Protein AF-A0A923XX90-F1 (afdb_monomer_lite)

Sequence (79 aa):
YAFGIEPSTHHVLGDNAARDRGEMIWLTPRESRNYDSRFRVLDGAGDIAACQARIAAIAVQPGEDYPQPTGRFRPLTGR

pLDDT: mean 87.3, std 10.15, range [45.59, 98.5]

Foldseek 3Di:
DDDDDDDDQDDPVDDVVCVVVVSDDDADVPDDADADDDDDDQDDDVSVVVVVVVVVVVHDDDPDPDDDDPPDDDPRDDD

Structure (mmCIF, N/CA/C/O backbone):
data_AF-A0A923XX90-F1
#
_entry.id   AF-A0A923XX90-F1
#
loop_
_atom_site.group_PDB
_atom_site.id
_atom_site.type_symbol
_atom_site.label_atom_id
_atom_site.label_alt_id
_atom_site.label_comp_id
_atom_site.label_asym_id
_atom_site.label_entity_id
_atom_site.label_seq_id
_atom_site.pdbx_PDB_ins_code
_atom_site.Cartn_x
_atom_site.Cartn_y
_atom_site.Cartn_z
_atom_site.occupancy
_atom_site.B_iso_or_equiv
_atom_site.auth_seq_id
_atom_site.auth_comp_id
_atom_site.auth_asym_id
_atom_site.auth_atom_id
_atom_site.pdbx_PDB_model_num
ATOM 1 N N . TYR A 1 1 ? 4.693 13.890 14.072 1.00 87.44 1 TYR A N 1
ATOM 2 C CA . TYR A 1 1 ? 4.635 12.423 14.212 1.00 87.44 1 TYR A CA 1
ATOM 3 C C . TYR A 1 1 ? 3.767 11.899 13.085 1.00 87.44 1 TYR A C 1
ATOM 5 O O . TYR A 1 1 ? 2.675 12.429 12.918 1.00 87.44 1 TYR A O 1
ATOM 13 N N . ALA A 1 2 ? 4.275 10.984 12.263 1.00 92.94 2 ALA A N 1
ATOM 14 C CA . ALA A 1 2 ? 3.602 10.538 11.046 1.00 92.94 2 ALA A CA 1
ATOM 15 C C . ALA A 1 2 ? 3.769 9.027 10.856 1.00 92.94 2 ALA A C 1
ATOM 17 O O . ALA A 1 2 ? 4.723 8.439 11.363 1.00 92.94 2 ALA A O 1
ATOM 18 N N . PHE A 1 3 ? 2.840 8.437 10.111 1.00 94.00 3 PHE A N 1
ATOM 19 C CA . PHE A 1 3 ? 2.853 7.043 9.687 1.00 94.00 3 PHE A CA 1
ATOM 20 C C . PHE A 1 3 ? 2.622 6.991 8.172 1.00 94.00 3 PHE A C 1
ATOM 22 O O . PHE A 1 3 ? 1.807 7.756 7.653 1.00 94.00 3 PHE A O 1
ATOM 29 N N . GLY A 1 4 ? 3.354 6.117 7.479 1.00 89.81 4 GLY A N 1
ATOM 30 C CA . GLY A 1 4 ? 3.288 5.947 6.028 1.00 89.81 4 GLY A CA 1
ATOM 31 C C . GLY A 1 4 ? 2.602 4.641 5.637 1.00 89.81 4 GLY A C 1
ATOM 32 O O . GLY A 1 4 ? 2.881 3.591 6.209 1.00 89.81 4 GLY A O 1
ATOM 33 N N . ILE A 1 5 ? 1.720 4.708 4.639 1.00 90.81 5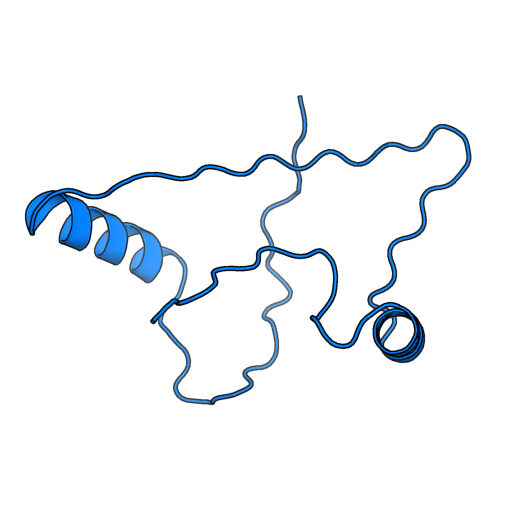 ILE A N 1
ATOM 34 C CA . ILE A 1 5 ? 1.197 3.539 3.921 1.00 90.81 5 ILE A CA 1
ATOM 35 C C . ILE A 1 5 ? 1.727 3.651 2.493 1.00 90.81 5 ILE A C 1
ATOM 37 O O . ILE A 1 5 ? 1.358 4.585 1.782 1.00 90.81 5 ILE A O 1
ATOM 41 N N . GLU A 1 6 ? 2.583 2.715 2.082 1.00 90.94 6 GLU A N 1
ATOM 42 C CA . GLU A 1 6 ? 3.384 2.824 0.853 1.00 90.94 6 GLU A CA 1
ATOM 43 C C . GLU A 1 6 ? 3.114 1.660 -0.122 1.00 90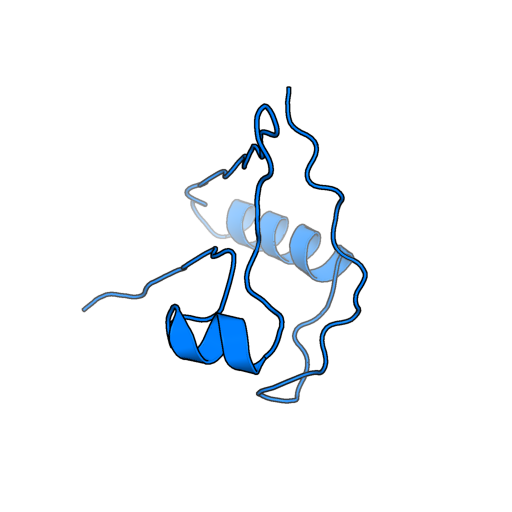.94 6 GLU A C 1
ATOM 45 O O . GLU A 1 6 ? 3.942 0.753 -0.263 1.00 90.94 6 GLU A O 1
ATOM 50 N N . PRO A 1 7 ? 1.956 1.642 -0.818 1.00 88.12 7 PRO A N 1
ATOM 51 C CA . PRO A 1 7 ? 1.748 0.711 -1.919 1.00 88.12 7 PRO A CA 1
ATOM 52 C C . PRO A 1 7 ? 2.822 0.954 -2.982 1.00 88.12 7 PRO A C 1
ATOM 54 O O . PRO A 1 7 ? 2.920 2.045 -3.542 1.00 88.12 7 PRO A O 1
ATOM 57 N N . SER A 1 8 ? 3.636 -0.060 -3.244 1.00 86.06 8 SER A N 1
ATOM 58 C CA . SER A 1 8 ? 4.811 0.034 -4.106 1.00 86.06 8 SER A CA 1
ATOM 59 C C . SER A 1 8 ? 4.943 -1.220 -4.964 1.00 86.06 8 SER A C 1
ATOM 61 O O . SER A 1 8 ? 4.366 -2.269 -4.675 1.00 86.06 8 SER A O 1
ATOM 63 N N . THR A 1 9 ? 5.672 -1.098 -6.068 1.00 83.12 9 THR A N 1
ATOM 64 C CA . THR A 1 9 ? 5.932 -2.206 -6.995 1.00 83.12 9 THR A CA 1
ATOM 65 C C . THR A 1 9 ? 7.062 -3.119 -6.540 1.00 83.12 9 THR A C 1
ATOM 67 O O . THR A 1 9 ? 7.123 -4.267 -6.964 1.00 83.12 9 THR A O 1
ATOM 70 N N . HIS A 1 10 ? 7.950 -2.608 -5.693 1.00 80.62 10 HIS A N 1
ATOM 71 C CA . HIS A 1 10 ? 9.027 -3.341 -5.044 1.00 80.62 10 HIS A CA 1
ATOM 72 C C . HIS A 1 10 ? 9.299 -2.705 -3.681 1.00 80.62 10 HIS A C 1
ATOM 74 O O . HIS A 1 10 ? 8.941 -1.551 -3.437 1.00 80.62 10 HIS A O 1
ATOM 80 N N . HIS A 1 11 ? 9.967 -3.446 -2.803 1.00 82.75 11 HIS A N 1
ATOM 81 C CA . HIS A 1 11 ? 10.258 -2.998 -1.443 1.0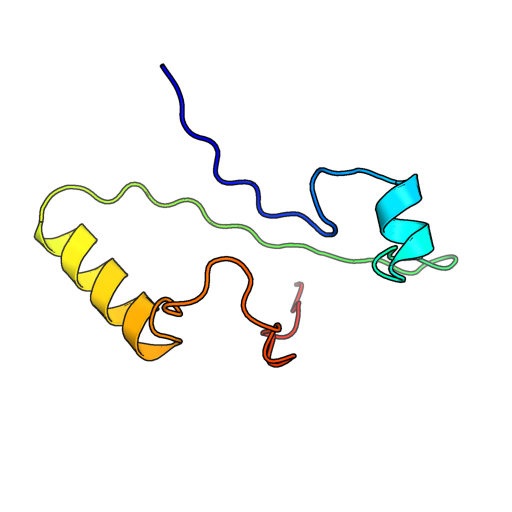0 82.75 11 HIS A CA 1
ATOM 82 C C . HIS A 1 11 ? 11.023 -1.658 -1.399 1.00 82.75 11 HIS A C 1
ATOM 84 O O . HIS A 1 11 ? 11.804 -1.339 -2.303 1.00 82.75 11 HIS A O 1
ATOM 90 N N . VAL A 1 12 ? 10.913 -0.939 -0.275 1.00 86.00 12 VAL A N 1
ATOM 91 C CA . VAL A 1 12 ? 11.579 0.356 -0.002 1.00 86.00 12 VAL A CA 1
ATOM 92 C C . VAL A 1 12 ? 13.117 0.313 -0.040 1.00 86.00 12 VAL A C 1
ATOM 94 O O . VAL A 1 12 ? 13.778 1.342 -0.012 1.00 86.00 12 VAL A O 1
ATOM 97 N N . LEU A 1 13 ? 13.715 -0.879 -0.157 1.00 87.69 13 LEU A N 1
ATOM 98 C CA . LEU A 1 13 ? 15.169 -1.044 -0.290 1.00 87.69 13 LEU A CA 1
ATOM 99 C C . LEU A 1 13 ? 15.703 -0.567 -1.653 1.00 87.69 13 LEU A C 1
ATOM 101 O O . LEU A 1 13 ? 16.914 -0.472 -1.840 1.00 87.69 13 LEU A O 1
ATOM 105 N N . GLY A 1 14 ? 14.803 -0.249 -2.586 1.00 85.19 14 GLY A N 1
ATOM 106 C CA . GLY A 1 14 ? 15.122 0.414 -3.841 1.00 85.19 14 GLY A CA 1
ATOM 107 C C . GLY A 1 14 ? 15.598 -0.518 -4.952 1.00 85.19 14 GLY A C 1
ATOM 108 O O . GLY A 1 14 ? 15.569 -1.745 -4.859 1.00 85.19 14 GLY A O 1
ATOM 109 N N . ASP A 1 15 ? 16.038 0.128 -6.024 1.00 89.94 15 ASP A N 1
ATOM 110 C CA . ASP A 1 15 ? 16.345 -0.429 -7.338 1.00 89.94 15 ASP A CA 1
ATOM 111 C C . ASP A 1 15 ? 17.279 -1.645 -7.344 1.00 89.94 15 ASP A C 1
ATOM 113 O O . ASP A 1 15 ? 16.988 -2.649 -7.991 1.00 89.94 15 ASP A O 1
ATOM 117 N N . ASN A 1 16 ? 18.415 -1.565 -6.646 1.00 92.75 16 ASN A N 1
ATOM 118 C CA . ASN A 1 16 ? 19.401 -2.650 -6.645 1.00 92.75 16 ASN A CA 1
ATOM 119 C C . ASN A 1 16 ? 18.831 -3.900 -5.974 1.00 92.75 16 ASN A C 1
ATOM 121 O O . ASN A 1 16 ? 18.855 -4.978 -6.558 1.00 92.75 16 ASN A O 1
ATOM 125 N N . ALA A 1 17 ? 18.203 -3.733 -4.808 1.00 88.50 17 ALA A N 1
ATOM 126 C CA . ALA A 1 17 ? 17.574 -4.837 -4.098 1.00 88.50 17 ALA A CA 1
ATOM 127 C C . ALA A 1 17 ? 16.413 -5.451 -4.900 1.00 88.50 17 ALA A C 1
ATOM 129 O O . ALA A 1 17 ? 16.219 -6.664 -4.873 1.00 88.50 17 ALA A O 1
ATOM 130 N N . ALA A 1 18 ? 15.660 -4.634 -5.643 1.00 88.12 18 ALA A N 1
ATOM 131 C CA . ALA A 1 18 ? 14.610 -5.124 -6.530 1.00 88.12 18 ALA A CA 1
ATOM 132 C C . ALA A 1 18 ? 15.170 -5.960 -7.697 1.00 88.12 18 ALA A C 1
ATOM 134 O O . ALA A 1 18 ? 14.559 -6.961 -8.071 1.00 88.12 18 ALA A O 1
ATOM 135 N N . ARG A 1 19 ? 16.335 -5.592 -8.258 1.00 90.44 19 ARG A N 1
ATOM 136 C CA . ARG A 1 19 ? 17.032 -6.410 -9.271 1.00 90.44 19 ARG A CA 1
ATOM 137 C C . ARG A 1 19 ? 17.512 -7.729 -8.671 1.00 90.44 19 ARG A C 1
ATOM 139 O O . ARG A 1 19 ? 17.198 -8.778 -9.225 1.00 90.44 19 ARG A O 1
ATOM 146 N N . ASP A 1 20 ? 18.186 -7.675 -7.524 1.00 92.75 20 ASP A N 1
ATOM 147 C CA . ASP A 1 20 ? 18.764 -8.853 -6.865 1.00 92.75 20 ASP A CA 1
ATOM 148 C C . ASP A 1 20 ? 17.697 -9.875 -6.444 1.00 92.75 20 ASP A C 1
ATOM 150 O O . ASP A 1 20 ? 17.914 -11.082 -6.540 1.00 92.75 20 ASP A O 1
ATOM 154 N N . ARG A 1 21 ? 16.516 -9.403 -6.018 1.00 84.38 21 ARG A N 1
ATOM 155 C CA . ARG A 1 21 ? 15.382 -10.259 -5.627 1.00 84.38 21 ARG A CA 1
ATOM 156 C C . ARG A 1 21 ? 14.456 -10.650 -6.784 1.00 84.38 21 ARG A C 1
ATOM 158 O O . ARG A 1 21 ? 13.470 -11.344 -6.554 1.00 84.38 21 ARG A O 1
ATOM 165 N N . GLY A 1 22 ? 14.733 -10.207 -8.012 1.00 85.12 22 GLY A N 1
ATOM 166 C CA . GLY A 1 22 ? 13.865 -10.471 -9.167 1.00 85.12 22 GLY A CA 1
ATOM 167 C C . GLY A 1 22 ? 12.491 -9.786 -9.098 1.00 85.12 22 GLY A C 1
ATOM 168 O O . GLY A 1 22 ? 11.562 -10.203 -9.782 1.00 85.12 22 GLY A O 1
ATOM 169 N N . GLU A 1 23 ? 12.350 -8.737 -8.284 1.00 83.88 23 GLU A N 1
ATOM 170 C CA . GLU A 1 23 ? 11.121 -7.942 -8.128 1.00 83.88 23 GLU A CA 1
ATOM 171 C C . GLU A 1 23 ? 11.009 -6.816 -9.173 1.00 83.88 23 GLU A C 1
ATOM 173 O O . GLU A 1 23 ? 9.946 -6.215 -9.332 1.00 83.88 23 GLU A O 1
ATOM 178 N N . MET A 1 24 ? 12.104 -6.501 -9.876 1.00 89.12 24 MET A N 1
ATOM 179 C CA . MET A 1 24 ? 12.155 -5.426 -10.869 1.00 89.12 24 MET A CA 1
ATOM 180 C C . MET A 1 24 ? 11.187 -5.682 -12.032 1.00 89.12 24 MET A C 1
ATOM 182 O O . MET A 1 24 ? 11.297 -6.673 -12.755 1.00 89.12 24 MET A O 1
ATOM 186 N N . ILE A 1 25 ? 10.281 -4.732 -12.259 1.00 88.25 25 ILE A N 1
ATOM 187 C CA . ILE A 1 25 ? 9.369 -4.746 -13.402 1.00 88.25 25 ILE A CA 1
ATOM 188 C C . ILE A 1 25 ? 10.051 -4.065 -14.586 1.00 88.25 25 ILE A C 1
ATOM 190 O O . ILE A 1 25 ? 10.493 -2.923 -14.483 1.00 88.25 25 ILE A O 1
ATOM 194 N N . TRP A 1 26 ? 10.055 -4.740 -15.730 1.00 90.44 26 TRP A N 1
ATOM 195 C CA . TRP A 1 26 ? 10.526 -4.200 -17.001 1.00 90.44 26 TRP A CA 1
ATOM 196 C C . TRP A 1 26 ? 9.344 -4.025 -17.950 1.00 90.44 26 TRP A C 1
ATOM 198 O O . TRP A 1 26 ? 8.493 -4.906 -18.032 1.00 90.44 26 TRP A O 1
ATOM 208 N N . LEU A 1 27 ? 9.297 -2.893 -18.652 1.00 92.94 27 LEU A N 1
ATOM 209 C CA . LEU A 1 27 ? 8.346 -2.646 -19.736 1.00 92.94 27 LEU A CA 1
ATOM 210 C C . LEU A 1 27 ? 9.122 -2.574 -21.047 1.00 92.94 27 LEU A C 1
ATOM 212 O O . LEU A 1 27 ? 10.113 -1.846 -21.151 1.00 92.94 27 LEU A O 1
ATOM 216 N N . THR A 1 28 ? 8.684 -3.336 -22.040 1.00 96.19 28 THR A N 1
ATOM 217 C CA . THR A 1 28 ? 9.268 -3.328 -23.383 1.00 96.19 28 THR A CA 1
ATOM 218 C C . THR A 1 28 ? 8.695 -2.178 -24.226 1.00 96.19 28 THR A C 1
ATOM 220 O O . THR A 1 28 ? 7.750 -1.496 -23.807 1.00 96.19 28 THR A O 1
ATOM 223 N N . PRO A 1 29 ? 9.258 -1.886 -25.417 1.00 97.25 29 PRO A N 1
ATOM 224 C CA . PRO A 1 29 ? 8.725 -0.832 -26.267 1.00 97.25 29 PRO A CA 1
ATOM 225 C C . PRO A 1 29 ? 7.232 -1.037 -26.549 1.00 97.25 29 PRO A C 1
ATOM 227 O O . PRO A 1 29 ? 6.831 -2.061 -27.095 1.00 97.25 29 PRO A O 1
ATOM 230 N N . ARG A 1 30 ? 6.432 -0.007 -26.244 1.00 95.19 30 ARG A N 1
ATOM 231 C CA . ARG A 1 30 ? 4.962 0.035 -26.383 1.00 95.19 30 ARG A CA 1
ATOM 232 C C . ARG A 1 30 ? 4.171 -0.759 -25.338 1.00 95.19 30 ARG A C 1
ATOM 234 O O . ARG A 1 30 ? 2.946 -0.787 -25.440 1.00 95.19 30 ARG A O 1
ATOM 241 N N . GLU A 1 31 ? 4.816 -1.335 -24.329 1.00 95.81 31 GLU A N 1
ATOM 242 C CA . GLU A 1 31 ? 4.102 -1.835 -23.157 1.00 95.81 31 GLU A CA 1
ATOM 243 C C . GLU A 1 31 ? 3.739 -0.700 -22.205 1.00 95.81 31 GLU A C 1
ATOM 245 O O . GLU A 1 31 ? 4.477 0.271 -22.022 1.00 95.81 31 GLU A O 1
ATOM 250 N N . SER A 1 32 ? 2.583 -0.846 -21.572 1.00 91.31 32 SER A N 1
ATOM 251 C CA . SER A 1 32 ? 2.123 0.025 -20.505 1.00 91.31 32 SER A CA 1
ATOM 252 C C . SER A 1 32 ? 1.682 -0.816 -19.318 1.00 91.31 32 SER A C 1
ATOM 254 O O . SER A 1 32 ? 1.274 -1.972 -19.448 1.00 91.31 32 SER A O 1
ATOM 256 N N . ARG A 1 33 ? 1.772 -0.220 -18.132 1.00 87.38 33 ARG A N 1
ATOM 257 C CA . ARG A 1 33 ? 1.234 -0.796 -16.906 1.00 87.38 33 ARG A CA 1
ATOM 258 C C . ARG A 1 33 ? 0.524 0.297 -16.135 1.00 87.38 33 ARG A C 1
ATOM 260 O O . ARG A 1 33 ? 1.093 1.355 -15.890 1.00 87.38 33 ARG A O 1
ATOM 267 N N . ASN A 1 34 ? -0.719 0.017 -15.775 1.00 88.06 34 ASN A N 1
ATOM 268 C CA . ASN A 1 34 ? -1.599 0.955 -15.097 1.00 88.06 34 ASN A CA 1
ATOM 269 C C . ASN A 1 34 ? -1.809 0.501 -13.653 1.00 88.06 34 ASN A C 1
ATOM 271 O O . ASN A 1 34 ? -1.881 -0.699 -13.374 1.00 88.06 34 ASN A O 1
ATOM 275 N N . TYR A 1 35 ? -1.910 1.468 -12.746 1.00 85.19 35 TYR A N 1
ATOM 276 C CA . TYR A 1 35 ? -2.161 1.232 -11.331 1.00 85.19 35 TYR A CA 1
ATO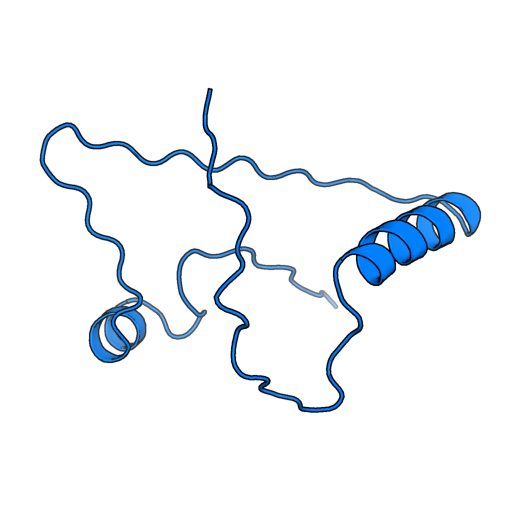M 277 C C . TYR A 1 35 ? -3.311 2.119 -10.876 1.00 85.19 35 TYR A C 1
ATOM 279 O O . TYR A 1 35 ? -3.265 3.333 -11.056 1.00 85.19 35 TYR A O 1
ATOM 287 N N . ASP A 1 36 ? -4.305 1.507 -10.239 1.00 86.62 36 ASP A N 1
ATOM 288 C CA . ASP A 1 36 ? -5.428 2.208 -9.631 1.00 86.62 36 ASP A CA 1
ATOM 289 C C . ASP A 1 36 ? -5.340 2.091 -8.109 1.00 86.62 36 ASP A C 1
ATOM 291 O O . ASP A 1 36 ? -5.438 1.001 -7.540 1.00 86.62 36 ASP A O 1
ATOM 295 N N . SER A 1 37 ? -5.193 3.236 -7.444 1.00 86.31 37 SER A N 1
ATOM 296 C CA . SER A 1 37 ? -5.155 3.337 -5.984 1.00 86.31 37 SER A CA 1
ATOM 297 C C . SER A 1 37 ? -6.348 4.137 -5.478 1.00 86.31 37 SER A C 1
ATOM 299 O O . SER A 1 37 ? -6.768 5.120 -6.087 1.00 86.31 37 SER A O 1
ATOM 301 N N . ARG A 1 38 ? -6.903 3.731 -4.332 1.00 90.75 38 ARG A N 1
ATOM 302 C CA . ARG A 1 38 ? -8.018 4.432 -3.687 1.00 90.75 38 ARG A CA 1
ATOM 303 C C . ARG A 1 38 ? -7.714 4.692 -2.221 1.00 90.75 38 ARG A C 1
ATOM 305 O O . ARG A 1 38 ? -7.545 3.752 -1.449 1.00 90.75 38 ARG A O 1
ATOM 312 N N . PHE A 1 39 ? -7.790 5.960 -1.837 1.00 92.25 39 PHE A N 1
ATOM 313 C CA . PHE A 1 39 ? -7.780 6.395 -0.446 1.00 92.25 39 PHE A CA 1
ATOM 314 C C . PHE A 1 39 ? -9.213 6.657 0.014 1.00 92.25 39 PHE A C 1
ATOM 316 O O . PHE A 1 39 ? -10.034 7.183 -0.740 1.00 92.25 39 PHE A O 1
ATOM 323 N N . ARG A 1 40 ? -9.531 6.246 1.240 1.00 94.50 40 ARG A N 1
ATOM 324 C CA . ARG A 1 40 ? -10.814 6.525 1.891 1.00 94.50 40 ARG A CA 1
ATOM 325 C C . ARG A 1 40 ? -10.539 6.948 3.323 1.00 94.50 40 ARG A C 1
ATOM 327 O O . ARG A 1 40 ? -9.811 6.250 4.022 1.00 94.50 40 ARG A O 1
ATOM 334 N N . VAL A 1 41 ? -11.133 8.061 3.733 1.00 96.25 41 VAL A N 1
ATOM 335 C CA . VAL A 1 41 ? -11.205 8.447 5.142 1.00 96.25 41 VAL A CA 1
ATOM 336 C C . VAL A 1 41 ? -12.381 7.687 5.742 1.00 96.25 41 VAL A C 1
ATOM 338 O O . VAL A 1 41 ? -13.465 7.695 5.164 1.00 96.25 41 VAL A O 1
ATOM 341 N N . LEU A 1 42 ? -12.134 6.967 6.830 1.00 97.75 42 LEU A N 1
ATOM 342 C CA . LEU A 1 42 ? -13.159 6.236 7.570 1.00 97.75 42 LEU A CA 1
ATOM 343 C C . LEU A 1 42 ? -13.490 7.062 8.802 1.00 97.75 42 LEU A C 1
ATOM 345 O O . LEU A 1 42 ? -12.573 7.369 9.568 1.00 97.75 42 LEU A O 1
ATOM 349 N N . ASP A 1 43 ? -14.756 7.422 8.971 1.00 97.75 43 ASP A N 1
ATOM 350 C CA . ASP A 1 43 ? -15.176 8.266 10.083 1.00 97.75 43 ASP A CA 1
ATOM 351 C C . ASP A 1 43 ? -16.040 7.474 11.069 1.00 97.75 43 ASP A C 1
ATOM 353 O O . ASP A 1 43 ? -17.061 6.878 10.727 1.00 97.75 43 ASP A O 1
ATOM 357 N N . GLY A 1 44 ? -15.597 7.443 12.323 1.00 98.50 44 GLY A N 1
ATOM 358 C CA . GLY A 1 44 ? -16.281 6.735 13.396 1.00 98.50 44 GLY A CA 1
ATOM 359 C C . GLY A 1 44 ? -16.196 5.203 13.344 1.00 98.50 44 GLY A C 1
ATOM 360 O O . GLY A 1 44 ? -15.628 4.568 12.454 1.00 98.50 44 GLY A O 1
ATOM 361 N N . ALA A 1 45 ? -16.769 4.584 14.377 1.00 98.44 45 ALA A N 1
ATOM 362 C CA . ALA A 1 45 ? -16.629 3.152 14.633 1.00 98.44 45 ALA A CA 1
ATOM 363 C C . ALA A 1 45 ? -17.295 2.265 13.565 1.00 98.44 45 ALA A C 1
ATOM 365 O O . ALA A 1 45 ? -16.795 1.179 13.276 1.00 98.44 45 ALA A O 1
ATOM 366 N N . GLY A 1 46 ? -18.403 2.720 12.969 1.00 98.44 46 GLY A N 1
ATOM 367 C CA . GLY A 1 46 ? -19.142 1.956 11.959 1.00 98.44 46 GLY A CA 1
ATOM 368 C C . GLY A 1 46 ? -18.332 1.732 10.681 1.00 98.44 46 GLY A C 1
ATOM 369 O O . GLY A 1 46 ? -18.178 0.591 10.239 1.00 98.44 46 GLY A O 1
ATOM 370 N N . ASP A 1 47 ? -17.752 2.801 10.130 1.00 98.38 47 ASP A N 1
ATOM 371 C CA . ASP A 1 47 ? -16.941 2.741 8.909 1.00 98.38 47 ASP A CA 1
ATOM 372 C C . ASP A 1 47 ? -15.667 1.916 9.109 1.00 98.38 47 ASP A C 1
ATOM 374 O O . ASP A 1 47 ? -15.264 1.142 8.230 1.00 98.38 47 ASP A O 1
ATOM 378 N N . ILE A 1 48 ? -15.054 2.040 10.289 1.00 98.06 48 ILE A N 1
ATOM 379 C CA . ILE A 1 48 ? -13.878 1.257 10.675 1.00 98.06 48 ILE A CA 1
ATOM 380 C C . ILE A 1 48 ? -14.232 -0.233 10.747 1.00 98.06 48 ILE A C 1
ATOM 382 O O . ILE A 1 48 ? -13.565 -1.039 10.094 1.00 98.06 48 ILE A O 1
ATOM 386 N N . ALA A 1 49 ? -15.304 -0.603 11.456 1.00 98.00 49 ALA A N 1
ATOM 387 C CA . ALA A 1 49 ? -15.727 -1.997 11.600 1.00 98.00 49 ALA A CA 1
ATOM 388 C C . ALA A 1 49 ? -16.096 -2.633 10.248 1.00 98.00 49 ALA A C 1
ATOM 390 O O . ALA A 1 49 ? -15.696 -3.762 9.951 1.00 98.00 49 ALA A O 1
ATOM 391 N N . ALA A 1 50 ? -16.790 -1.890 9.382 1.00 97.56 50 ALA A N 1
ATOM 392 C CA . ALA A 1 50 ? -17.114 -2.346 8.033 1.00 97.56 50 ALA A CA 1
ATOM 393 C C . ALA A 1 50 ? -15.853 -2.557 7.172 1.00 97.56 50 ALA A C 1
ATOM 395 O O . ALA A 1 50 ? -15.767 -3.522 6.404 1.00 97.56 50 ALA A O 1
ATOM 396 N N . CYS A 1 51 ? -14.852 -1.678 7.296 1.00 96.62 51 CYS A N 1
ATOM 397 C CA . CYS A 1 51 ? -13.571 -1.844 6.613 1.00 96.62 51 CYS A CA 1
ATOM 398 C C . CYS A 1 51 ? -12.806 -3.073 7.132 1.00 96.62 51 CYS A C 1
ATOM 400 O O . CYS A 1 51 ? -12.338 -3.879 6.325 1.00 96.62 51 CYS A O 1
ATOM 402 N N . GLN A 1 52 ? -12.752 -3.262 8.453 1.00 96.06 52 GLN A N 1
ATOM 403 C CA . GLN A 1 52 ? -12.120 -4.422 9.088 1.00 96.06 52 GLN A CA 1
ATOM 404 C C . GLN A 1 52 ? -12.760 -5.737 8.631 1.00 96.06 52 GLN A C 1
ATOM 406 O O . GLN A 1 52 ? -12.042 -6.635 8.198 1.00 96.06 52 GLN A O 1
ATOM 411 N N . ALA A 1 53 ? -14.094 -5.831 8.633 1.00 96.44 53 ALA A N 1
ATOM 412 C CA . ALA A 1 53 ? -14.808 -7.021 8.169 1.00 96.44 53 ALA A CA 1
ATOM 413 C C . ALA A 1 53 ? -14.479 -7.356 6.702 1.00 96.44 53 ALA A C 1
ATOM 415 O O . ALA A 1 53 ? -14.247 -8.515 6.356 1.00 96.44 53 ALA A O 1
ATOM 416 N N . ARG A 1 54 ? -14.389 -6.338 5.834 1.00 94.38 54 ARG A N 1
ATOM 417 C CA . ARG A 1 54 ? -13.996 -6.517 4.427 1.00 94.38 54 ARG A CA 1
ATOM 418 C C . ARG A 1 54 ? -12.554 -6.994 4.259 1.00 94.38 54 ARG A C 1
ATOM 420 O O . ARG A 1 54 ? -12.301 -7.785 3.356 1.00 94.38 54 ARG A O 1
ATOM 427 N N . ILE A 1 55 ? -11.620 -6.483 5.064 1.00 92.12 55 ILE A N 1
ATOM 428 C CA . ILE A 1 55 ? -10.209 -6.899 5.032 1.00 92.12 55 ILE A CA 1
ATOM 429 C C . ILE A 1 55 ? -10.086 -8.342 5.532 1.00 92.12 55 ILE A C 1
ATOM 431 O O . ILE A 1 55 ? -9.509 -9.173 4.835 1.00 92.12 55 ILE A O 1
ATOM 435 N N . ALA A 1 56 ? -10.704 -8.657 6.674 1.00 93.50 56 ALA A N 1
ATOM 436 C CA . ALA A 1 56 ? -10.663 -9.984 7.286 1.00 93.50 56 ALA A CA 1
ATOM 437 C C . ALA A 1 56 ? -11.283 -11.078 6.399 1.00 93.50 56 ALA A C 1
ATOM 439 O O . ALA A 1 56 ? -10.846 -12.224 6.441 1.00 93.50 56 ALA A O 1
ATOM 440 N N . ALA A 1 57 ? -12.256 -10.726 5.551 1.00 93.06 57 ALA A N 1
ATOM 441 C CA . ALA A 1 57 ? -12.816 -11.636 4.551 1.00 93.06 57 ALA A CA 1
ATOM 442 C C . ALA A 1 57 ? -11.834 -11.999 3.414 1.00 93.06 57 ALA A C 1
ATOM 444 O O . ALA A 1 57 ? -12.082 -12.959 2.687 1.00 93.06 57 ALA A O 1
ATOM 445 N N . ILE A 1 58 ? -10.748 -11.235 3.228 1.00 88.31 58 ILE A N 1
ATOM 446 C CA . ILE A 1 58 ? -9.689 -11.523 2.246 1.00 88.31 58 ILE A CA 1
ATOM 447 C C . ILE A 1 58 ? -8.586 -12.355 2.898 1.00 88.31 58 ILE A C 1
ATOM 449 O O . ILE A 1 58 ? -8.207 -13.401 2.373 1.00 88.31 58 ILE A O 1
ATOM 453 N N . ALA A 1 59 ? -8.051 -11.862 4.014 1.00 86.94 59 ALA A N 1
ATOM 454 C CA . ALA A 1 59 ? -7.005 -12.517 4.782 1.00 86.94 59 ALA A CA 1
ATOM 455 C C . ALA A 1 59 ? -6.985 -11.969 6.212 1.00 86.94 59 ALA A C 1
ATOM 457 O O . ALA A 1 59 ? -7.288 -10.799 6.451 1.00 86.94 59 ALA A O 1
ATOM 458 N N . VAL A 1 60 ? -6.579 -12.815 7.154 1.00 88.19 60 VAL A N 1
ATOM 459 C CA . VAL A 1 60 ? -6.236 -12.393 8.514 1.00 88.19 60 VAL A CA 1
ATOM 460 C C . VAL A 1 60 ? -4.750 -12.059 8.582 1.00 88.19 60 VAL A C 1
ATOM 462 O O . VAL A 1 60 ? -3.948 -12.671 7.876 1.00 88.19 60 VAL A O 1
ATOM 465 N N . GLN A 1 61 ? -4.392 -11.078 9.414 1.00 85.25 61 GLN A N 1
ATOM 466 C CA . GLN A 1 61 ? -2.999 -10.709 9.661 1.00 85.25 61 GLN A CA 1
ATOM 467 C C . GLN A 1 61 ? -2.215 -11.958 10.106 1.00 85.25 61 GLN A C 1
ATOM 469 O O . GLN A 1 61 ? -2.613 -12.588 11.091 1.00 85.25 61 GLN A O 1
ATOM 474 N N . PRO A 1 62 ? -1.132 -12.338 9.408 1.00 87.69 62 PRO A N 1
ATOM 475 C CA . PRO A 1 62 ? -0.280 -13.439 9.841 1.00 87.69 62 PRO A CA 1
ATOM 476 C C . PRO A 1 62 ? 0.381 -13.122 11.185 1.00 87.69 62 PRO A C 1
ATOM 478 O O . PRO A 1 62 ? 0.678 -11.965 11.473 1.00 87.69 62 PRO A O 1
ATOM 481 N N . GLY A 1 63 ? 0.610 -14.150 12.005 1.00 90.69 63 GLY A N 1
ATOM 482 C CA . GLY A 1 63 ? 1.326 -14.000 13.279 1.00 90.69 63 GLY A CA 1
ATOM 483 C C . GLY A 1 63 ? 2.845 -13.867 13.126 1.00 90.69 63 GLY A C 1
ATOM 484 O O . GLY A 1 63 ? 3.522 -13.534 14.089 1.00 90.69 63 GLY A O 1
ATOM 485 N N . GLU A 1 64 ? 3.373 -14.148 11.934 1.00 88.44 64 GLU A N 1
ATOM 486 C CA . GLU A 1 64 ? 4.780 -13.964 11.580 1.00 88.44 64 GLU A CA 1
ATOM 487 C C . GLU A 1 64 ? 5.014 -12.539 11.070 1.00 88.44 64 GLU A C 1
ATOM 489 O O . GLU A 1 64 ? 4.197 -12.012 10.313 1.00 88.44 64 GLU A O 1
ATOM 494 N N . ASP A 1 65 ? 6.157 -11.946 11.415 1.00 79.62 65 ASP A N 1
ATOM 495 C CA . ASP A 1 65 ? 6.516 -10.593 10.968 1.00 79.62 65 ASP A CA 1
ATOM 496 C C . ASP A 1 65 ? 6.778 -10.521 9.451 1.00 79.62 65 ASP A C 1
ATOM 498 O O . ASP A 1 65 ? 6.493 -9.507 8.813 1.00 79.62 65 ASP A O 1
ATOM 502 N N . TYR A 1 66 ? 7.292 -11.610 8.862 1.00 75.94 66 TYR A N 1
ATOM 503 C CA . TYR A 1 66 ? 7.664 -11.706 7.443 1.00 75.94 66 TYR A CA 1
ATOM 504 C C . TYR A 1 66 ? 7.070 -12.963 6.790 1.00 75.94 66 TYR A C 1
ATOM 506 O O . TYR A 1 66 ? 7.803 -13.894 6.444 1.00 75.94 66 TYR A O 1
ATOM 514 N N . PRO A 1 67 ? 5.739 -13.021 6.626 1.00 84.00 67 PRO A N 1
ATOM 515 C CA . PRO A 1 67 ? 5.081 -14.180 6.047 1.00 84.00 67 PRO A CA 1
ATOM 516 C C . PRO A 1 67 ? 5.437 -14.309 4.561 1.00 84.00 67 PRO A C 1
ATOM 518 O O . PRO A 1 67 ? 5.527 -13.314 3.836 1.00 84.00 67 PRO A O 1
ATOM 521 N N . GLN A 1 68 ? 5.580 -15.543 4.078 1.00 81.00 68 GLN A N 1
ATOM 522 C CA . GLN A 1 68 ? 5.740 -15.795 2.644 1.00 81.00 68 GLN A CA 1
ATOM 523 C C . GLN A 1 68 ? 4.500 -15.303 1.874 1.00 81.00 68 GLN A C 1
ATOM 525 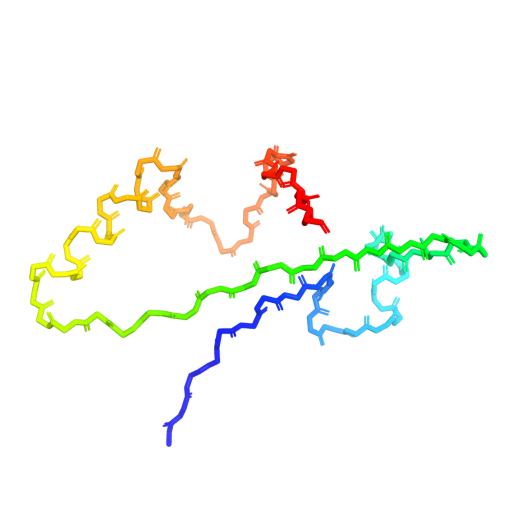O O . GLN A 1 68 ? 3.376 -15.694 2.215 1.00 81.00 68 GLN A O 1
ATOM 530 N N . PRO A 1 69 ? 4.655 -14.466 0.828 1.00 80.44 69 PRO A N 1
ATOM 531 C CA . PRO A 1 69 ? 3.520 -14.006 0.040 1.00 80.44 69 PRO A CA 1
ATOM 532 C C . PRO A 1 69 ? 2.774 -15.176 -0.609 1.00 80.44 69 PRO A C 1
ATOM 534 O O . PRO A 1 69 ? 3.372 -16.075 -1.192 1.00 80.44 69 PRO A O 1
ATOM 537 N N . THR A 1 70 ? 1.440 -15.142 -0.579 1.00 81.31 70 THR A N 1
ATOM 538 C CA . THR A 1 70 ? 0.598 -16.240 -1.094 1.00 81.31 70 THR A CA 1
ATOM 539 C C . THR A 1 70 ? 0.658 -16.416 -2.615 1.00 81.31 70 THR A C 1
ATOM 541 O O . THR A 1 70 ? 0.096 -17.375 -3.143 1.00 81.31 70 THR A O 1
ATOM 544 N N . GLY A 1 71 ? 1.234 -15.454 -3.343 1.00 80.06 71 GLY A N 1
ATOM 545 C CA . GLY A 1 71 ? 1.202 -15.390 -4.808 1.00 80.06 71 GLY A CA 1
ATOM 546 C C . GLY A 1 71 ? -0.188 -15.114 -5.401 1.00 80.06 71 GLY A C 1
ATOM 547 O O . GLY A 1 71 ? -0.321 -14.962 -6.613 1.00 80.06 71 GLY A O 1
ATOM 548 N N . ARG A 1 72 ? -1.240 -15.022 -4.574 1.00 78.31 72 ARG A N 1
ATOM 549 C CA . ARG A 1 72 ? -2.629 -14.801 -5.004 1.00 78.31 72 ARG A CA 1
ATOM 550 C C . ARG A 1 72 ? -2.968 -13.317 -4.982 1.00 78.31 72 ARG A C 1
ATOM 552 O O . ARG A 1 72 ? -3.728 -12.845 -4.137 1.00 78.31 72 ARG A O 1
ATOM 559 N N . PHE A 1 73 ? -2.395 -12.576 -5.918 1.00 75.19 73 PHE A N 1
ATOM 560 C CA . PHE A 1 73 ? -2.680 -11.154 -6.070 1.00 75.19 73 PHE A CA 1
ATOM 561 C C . PHE A 1 73 ? -3.884 -10.941 -6.984 1.00 75.19 73 PHE A C 1
ATOM 563 O O . PHE A 1 73 ? -4.104 -11.700 -7.931 1.00 75.19 73 PHE A O 1
ATOM 570 N N . ARG A 1 74 ? -4.677 -9.895 -6.717 1.00 70.50 74 ARG A N 1
ATOM 571 C CA . ARG A 1 74 ? -5.679 -9.475 -7.700 1.00 70.50 74 ARG A CA 1
ATOM 572 C C . ARG A 1 74 ? -4.955 -9.089 -8.994 1.00 70.50 74 ARG A C 1
ATOM 574 O O . ARG A 1 74 ? -3.927 -8.414 -8.909 1.00 70.50 74 ARG A O 1
ATOM 581 N N . PRO A 1 75 ? -5.480 -9.472 -10.168 1.00 67.31 75 PRO A N 1
ATOM 582 C CA . PRO A 1 75 ? -4.932 -8.992 -11.425 1.00 67.31 75 PRO A CA 1
ATOM 583 C C . PRO A 1 75 ? -4.991 -7.463 -11.442 1.00 67.31 75 PRO A C 1
ATOM 585 O O . PRO A 1 75 ? -5.993 -6.867 -11.041 1.00 67.31 75 PRO A O 1
ATOM 588 N N . LEU A 1 76 ? -3.906 -6.833 -11.889 1.00 62.75 76 LEU A N 1
ATOM 589 C CA . LEU A 1 76 ? -3.889 -5.400 -12.148 1.00 62.75 76 LEU A CA 1
ATOM 590 C C . LEU A 1 76 ? -4.696 -5.163 -13.423 1.00 62.75 76 LEU A C 1
ATOM 592 O O . LEU A 1 76 ? -4.197 -5.334 -14.531 1.00 62.75 76 LEU A O 1
ATOM 596 N N . THR A 1 77 ? -5.975 -4.852 -13.260 1.00 57.56 77 THR A N 1
ATOM 597 C CA . THR A 1 77 ? -6.866 -4.512 -14.367 1.00 57.56 77 THR A CA 1
ATOM 598 C C . THR A 1 77 ? -6.884 -2.996 -14.508 1.00 57.56 77 THR A C 1
ATOM 600 O O . THR A 1 77 ? -7.420 -2.326 -13.630 1.00 57.56 77 THR A O 1
ATOM 603 N N . GLY A 1 78 ? -6.292 -2.462 -15.577 1.00 51.00 78 GLY A N 1
ATOM 604 C CA . GLY A 1 78 ? -6.496 -1.064 -15.968 1.00 51.00 78 GLY A CA 1
ATOM 605 C C . GLY A 1 78 ? -7.785 -0.891 -16.776 1.00 51.00 78 GLY A C 1
ATOM 606 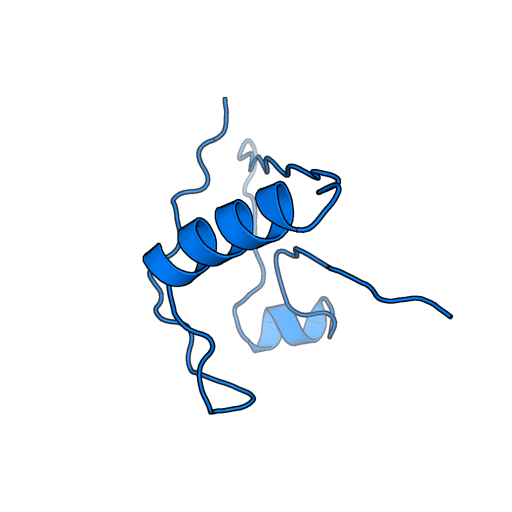O O . GLY A 1 78 ? -8.342 -1.874 -17.271 1.00 51.00 78 GLY A O 1
ATOM 607 N N . ARG A 1 79 ? -8.247 0.356 -16.908 1.00 45.59 79 ARG A N 1
ATOM 608 C CA . ARG A 1 79 ? -9.158 0.765 -17.988 1.00 45.59 79 ARG A CA 1
ATOM 609 C C . ARG A 1 79 ? -8.387 1.069 -19.263 1.00 45.59 79 ARG A C 1
ATOM 611 O O . ARG A 1 79 ? -7.253 1.581 -19.142 1.00 45.59 79 ARG A O 1
#

Radius of gyration: 16.37 Å; chains: 1; bounding box: 38×29×41 Å

Secondary structure (DSSP, 8-state):
--------SS-TT-HHHHHHTT------TT-------------HHHHHHHHHHHHHTT-PPPSSSSPPP-S-PPP----